Protein AF-A0A537TFC8-F1 (afdb_monomer)

Foldseek 3Di:
DDDDDDPVRVLVVVCVDPVVVVLFVVLCVVCVQAFPVPRPDGFDDKDAQADPQVVNDDSVRIGGHDPVVRVVVCVVPVPPRHHNPPPPPDPPDDPDDDDDDDDDDD

Secondary structure (DSSP, 8-state):
------HHHHHHHHHTSHHHHHHHHHHHHHTTTB-TTTSSSB--EEEES--TTTTS--GGGEEEE-HHHHHHHHHHSTT-TT------------------------

Mean predicted aligned error: 12.24 Å

pLDDT: mean 74.99, std 22.23, range [34.28, 97.56]

Radius of gyration: 20.03 Å; Cα contacts (8 Å, |Δi|>4): 101; chains: 1; bounding box: 69×48×41 Å

Sequence (106 aa):
MSKVYTRVAAYHWYLGSAFWRERREFILERANHTCEKCRKRRATEVHHLTYIRVFQELPSDLVALCKPCHAEIHWRQPANDNQLQLSFDFPQAARAEARQTDDAKR

Structure (mmCIF, N/CA/C/O backbone):
data_AF-A0A537TFC8-F1
#
_entry.id   AF-A0A537TFC8-F1
#
loop_
_atom_site.group_PDB
_atom_site.id
_atom_site.type_symbol
_atom_site.label_atom_id
_atom_site.label_alt_id
_atom_site.label_comp_id
_atom_site.label_asym_id
_atom_site.label_entity_id
_atom_site.label_seq_id
_atom_site.pdbx_PDB_ins_code
_atom_site.Cartn_x
_atom_site.Cartn_y
_atom_site.Cartn_z
_atom_site.occupancy
_atom_site.B_iso_or_equiv
_atom_site.auth_seq_id
_atom_site.auth_comp_id
_atom_site.auth_asym_id
_atom_site.auth_atom_id
_atom_site.pdbx_PDB_model_num
ATOM 1 N N . MET A 1 1 ? 23.064 7.978 -27.307 1.00 44.66 1 MET A N 1
ATOM 2 C CA . MET A 1 1 ? 23.437 6.931 -26.329 1.00 44.66 1 MET A CA 1
ATOM 3 C C . MET A 1 1 ? 22.236 6.676 -25.431 1.00 44.66 1 MET A C 1
ATOM 5 O O . MET A 1 1 ? 21.963 7.468 -24.539 1.00 44.66 1 MET A O 1
ATOM 9 N N . SER A 1 2 ? 21.454 5.642 -25.726 1.00 52.66 2 SER A N 1
ATOM 10 C CA . SER A 1 2 ? 20.291 5.234 -24.932 1.00 52.66 2 SER A CA 1
ATOM 11 C C . SER A 1 2 ? 20.789 4.648 -23.608 1.00 52.66 2 SER A C 1
ATOM 13 O O . SER A 1 2 ? 21.479 3.632 -23.611 1.00 52.66 2 SER A O 1
ATOM 15 N N . LYS A 1 3 ? 20.499 5.298 -22.473 1.00 56.97 3 LYS A N 1
ATOM 16 C CA . LYS A 1 3 ? 20.789 4.720 -21.152 1.00 56.97 3 LYS A CA 1
ATOM 17 C C . LYS A 1 3 ? 20.002 3.415 -21.011 1.00 56.97 3 LYS A C 1
ATOM 19 O O . LYS A 1 3 ? 18.775 3.435 -21.015 1.00 56.97 3 LYS A O 1
ATOM 24 N N . VAL A 1 4 ? 20.708 2.294 -20.891 1.00 57.34 4 VAL A N 1
ATOM 25 C CA . VAL A 1 4 ? 20.106 0.993 -20.587 1.00 57.34 4 VAL A CA 1
ATOM 26 C C . VAL A 1 4 ? 19.978 0.898 -19.073 1.00 57.34 4 VAL A C 1
ATOM 28 O O . VAL A 1 4 ? 20.971 0.754 -18.364 1.00 57.34 4 VAL A O 1
ATOM 31 N N . TYR A 1 5 ? 18.760 1.040 -18.565 1.00 63.66 5 TYR A N 1
ATOM 32 C CA . TYR A 1 5 ? 18.475 0.858 -17.146 1.00 63.66 5 TYR A CA 1
ATOM 33 C C . TYR A 1 5 ? 18.211 -0.621 -16.862 1.00 63.66 5 TYR A C 1
ATOM 35 O O . TYR A 1 5 ? 17.489 -1.288 -17.602 1.00 63.66 5 TYR A O 1
ATOM 43 N N . THR A 1 6 ? 18.785 -1.145 -15.779 1.00 75.88 6 THR A N 1
ATOM 44 C CA . THR A 1 6 ? 18.466 -2.495 -15.301 1.00 75.88 6 THR A CA 1
ATOM 45 C C . THR A 1 6 ? 17.052 -2.518 -14.713 1.00 75.88 6 THR A C 1
ATOM 47 O O . THR A 1 6 ? 16.564 -1.505 -14.206 1.00 75.88 6 THR A O 1
ATOM 50 N N . ARG A 1 7 ? 16.383 -3.681 -14.731 1.00 72.50 7 ARG A N 1
ATOM 51 C CA . ARG A 1 7 ? 15.039 -3.840 -14.135 1.00 72.50 7 ARG A CA 1
ATOM 52 C C . ARG A 1 7 ? 14.999 -3.416 -12.662 1.00 72.50 7 ARG A C 1
ATOM 54 O O . ARG A 1 7 ? 14.012 -2.838 -12.227 1.00 72.50 7 ARG A O 1
ATOM 61 N N . VAL A 1 8 ? 16.092 -3.636 -11.930 1.00 73.12 8 VAL A N 1
ATOM 62 C CA . VAL A 1 8 ? 16.257 -3.211 -10.532 1.00 73.12 8 VAL A CA 1
ATOM 63 C C . VAL A 1 8 ? 16.257 -1.684 -10.420 1.00 73.12 8 VAL A C 1
ATOM 65 O O . VAL A 1 8 ? 15.490 -1.127 -9.639 1.00 73.12 8 VAL A O 1
ATOM 68 N N . ALA A 1 9 ? 17.044 -0.986 -11.244 1.00 76.88 9 ALA A N 1
ATOM 69 C CA . ALA A 1 9 ? 17.079 0.477 -11.241 1.00 76.88 9 ALA A CA 1
ATOM 70 C C . ALA A 1 9 ? 15.722 1.091 -11.629 1.00 76.88 9 ALA A C 1
ATOM 72 O O . ALA A 1 9 ? 15.281 2.054 -11.004 1.00 76.88 9 ALA A O 1
ATOM 73 N N . ALA A 1 10 ? 15.037 0.504 -12.616 1.00 78.69 10 ALA A N 1
ATOM 74 C CA . ALA A 1 10 ? 13.695 0.924 -13.015 1.00 78.69 10 ALA A CA 1
ATOM 75 C C . ALA A 1 10 ? 12.666 0.722 -11.889 1.00 78.69 10 ALA A C 1
ATOM 77 O O . ALA A 1 10 ? 11.833 1.594 -11.659 1.00 78.69 10 ALA A O 1
ATOM 78 N N . TYR A 1 11 ? 12.755 -0.387 -11.150 1.00 80.62 11 TYR A N 1
ATOM 79 C CA . TYR A 1 11 ? 11.880 -0.668 -10.013 1.00 80.62 11 TYR A CA 1
ATOM 80 C C . TYR A 1 11 ? 12.091 0.309 -8.851 1.00 80.62 11 TYR A C 1
ATOM 82 O O . TYR A 1 11 ? 11.128 0.881 -8.346 1.00 80.62 11 TYR A O 1
ATOM 90 N N . HIS A 1 12 ? 13.340 0.583 -8.468 1.00 80.75 12 HIS A N 1
ATOM 91 C CA . HIS A 1 12 ? 13.622 1.582 -7.433 1.00 80.75 12 HIS A CA 1
ATOM 92 C C . HIS A 1 12 ? 13.151 2.982 -7.834 1.00 80.75 12 HIS A C 1
ATOM 94 O O . HIS A 1 12 ? 12.578 3.696 -7.012 1.00 80.75 12 HIS A O 1
ATOM 100 N N . TRP A 1 13 ? 13.351 3.366 -9.099 1.00 84.38 13 TRP A N 1
ATOM 101 C CA . TRP A 1 13 ? 12.830 4.629 -9.617 1.00 84.38 13 TRP A CA 1
ATOM 102 C C . TRP A 1 13 ? 11.299 4.670 -9.563 1.00 84.38 13 TRP A C 1
ATOM 104 O O . TRP A 1 13 ? 10.723 5.656 -9.108 1.00 84.38 13 TRP A O 1
ATOM 114 N N . TYR A 1 14 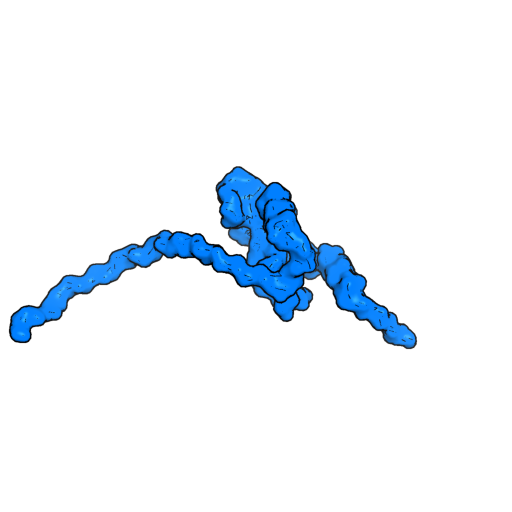? 10.641 3.580 -9.960 1.00 85.75 14 TYR A N 1
ATOM 115 C CA . TYR A 1 14 ? 9.191 3.445 -9.906 1.00 85.75 14 TYR A CA 1
ATOM 116 C C . TYR A 1 14 ? 8.640 3.607 -8.490 1.00 85.75 14 TYR A C 1
ATOM 118 O O . TYR A 1 14 ? 7.722 4.400 -8.292 1.00 85.75 14 TYR A O 1
ATOM 126 N N . LEU A 1 15 ? 9.233 2.939 -7.496 1.00 86.12 15 LEU A N 1
ATOM 127 C CA . LEU A 1 15 ? 8.829 3.079 -6.095 1.00 86.12 15 LEU A CA 1
ATOM 128 C C . LEU A 1 15 ? 9.023 4.508 -5.552 1.00 86.12 15 LEU A C 1
ATOM 130 O O . LEU A 1 15 ? 8.360 4.895 -4.593 1.00 86.12 15 LEU A O 1
ATOM 134 N N . GLY A 1 16 ? 9.909 5.303 -6.158 1.00 87.69 16 GLY A N 1
ATOM 135 C CA . GLY A 1 16 ? 10.081 6.728 -5.856 1.00 87.69 16 GLY A CA 1
ATOM 136 C C . GLY A 1 16 ? 9.193 7.669 -6.680 1.00 87.69 16 GLY A C 1
ATOM 137 O O . GLY A 1 16 ? 9.205 8.878 -6.449 1.00 87.69 16 GLY A O 1
ATOM 138 N N . SER A 1 17 ? 8.442 7.151 -7.652 1.00 90.69 17 SER A N 1
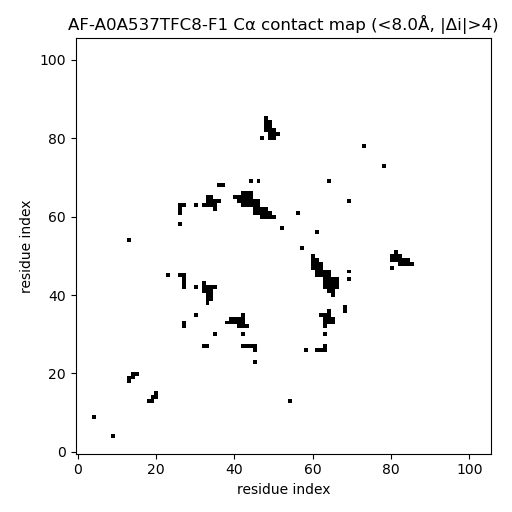ATOM 139 C CA . SER A 1 17 ? 7.666 7.962 -8.591 1.00 90.69 17 SER A CA 1
ATOM 140 C C . SER A 1 17 ? 6.364 8.497 -7.981 1.00 90.69 17 SER A C 1
ATOM 142 O O . SER A 1 17 ? 5.780 7.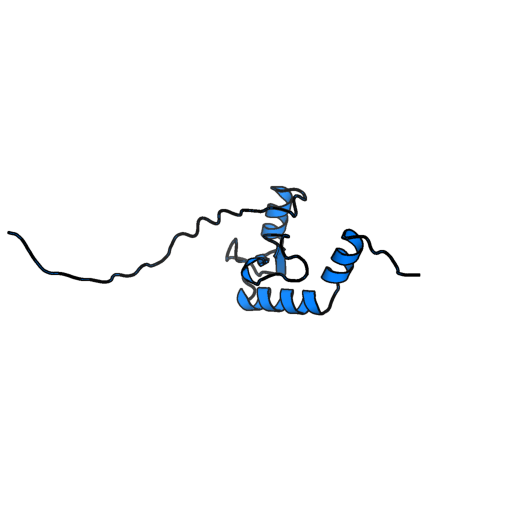907 -7.068 1.00 90.69 17 SER A O 1
ATOM 144 N N . ALA A 1 18 ? 5.861 9.605 -8.537 1.00 94.12 18 ALA A N 1
ATOM 145 C CA . ALA A 1 18 ? 4.550 10.145 -8.171 1.00 94.12 18 ALA A CA 1
ATOM 146 C C . ALA A 1 18 ? 3.418 9.135 -8.428 1.00 94.12 18 ALA A C 1
ATOM 148 O O . ALA A 1 18 ? 2.516 9.011 -7.606 1.00 94.12 18 ALA A O 1
ATOM 149 N N . PHE A 1 19 ? 3.528 8.352 -9.504 1.00 91.19 19 PHE A N 1
ATOM 150 C CA . PHE A 1 19 ? 2.552 7.328 -9.864 1.00 91.19 19 PHE A CA 1
ATOM 151 C C . PHE A 1 19 ? 2.424 6.242 -8.790 1.00 91.19 19 PHE A C 1
ATOM 153 O O . PHE A 1 19 ? 1.316 5.899 -8.377 1.00 91.19 19 PHE A O 1
ATOM 160 N N . TRP A 1 20 ? 3.551 5.716 -8.293 1.00 93.94 20 TRP A N 1
ATOM 161 C CA . TRP A 1 20 ? 3.504 4.743 -7.200 1.00 93.94 20 TRP A CA 1
ATOM 162 C C . TRP A 1 20 ? 2.959 5.369 -5.918 1.00 93.94 20 TRP A C 1
ATOM 164 O O . TRP A 1 20 ? 2.177 4.737 -5.214 1.00 93.94 20 TRP A O 1
ATOM 174 N N . ARG A 1 21 ? 3.324 6.621 -5.620 1.00 94.75 21 ARG A N 1
ATOM 175 C CA . ARG A 1 21 ? 2.812 7.334 -4.443 1.00 94.75 21 ARG A CA 1
ATOM 176 C C . ARG A 1 21 ? 1.288 7.473 -4.471 1.00 94.75 21 ARG A C 1
ATOM 178 O O . ARG A 1 21 ? 0.658 7.188 -3.459 1.00 94.75 21 ARG A O 1
ATOM 185 N N . GLU A 1 22 ? 0.712 7.855 -5.607 1.00 95.31 22 GLU A N 1
ATOM 186 C CA . GLU A 1 22 ? -0.744 7.940 -5.797 1.00 95.31 22 GLU A CA 1
ATOM 187 C C . GLU A 1 22 ? -1.410 6.575 -5.623 1.00 95.31 22 GLU A C 1
ATOM 189 O O . GLU A 1 22 ? -2.375 6.435 -4.874 1.00 95.31 22 GLU A O 1
ATOM 194 N N . ARG A 1 23 ? -0.846 5.537 -6.249 1.00 94.81 23 ARG A N 1
ATOM 195 C CA . ARG A 1 23 ? -1.363 4.169 -6.136 1.00 94.81 23 ARG A CA 1
ATOM 196 C C . ARG A 1 23 ? -1.297 3.659 -4.697 1.00 94.81 23 ARG A C 1
ATOM 198 O O . ARG A 1 23 ? -2.252 3.066 -4.207 1.00 94.81 23 ARG A O 1
ATOM 205 N N . ARG A 1 24 ? -0.191 3.923 -4.002 1.00 95.75 24 ARG A N 1
ATOM 206 C CA . ARG A 1 24 ? -0.002 3.579 -2.591 1.00 95.75 24 ARG A CA 1
ATOM 207 C C . ARG A 1 24 ? -1.043 4.267 -1.714 1.00 95.75 24 ARG A C 1
ATOM 209 O O . ARG A 1 24 ? -1.609 3.606 -0.847 1.00 95.75 24 ARG A O 1
ATOM 216 N N . GLU A 1 25 ? -1.279 5.559 -1.919 1.00 96.81 25 GLU A N 1
ATOM 217 C CA . GLU A 1 25 ? -2.258 6.306 -1.126 1.00 96.81 25 GLU A CA 1
ATOM 218 C C . GLU A 1 25 ? -3.671 5.773 -1.353 1.00 96.81 25 GLU A C 1
ATOM 220 O O . GLU A 1 25 ? -4.340 5.412 -0.391 1.00 96.81 25 GLU A O 1
ATOM 225 N N . PHE A 1 26 ? -4.059 5.556 -2.612 1.00 96.88 26 PHE A N 1
ATOM 226 C CA . PHE A 1 26 ? -5.352 4.971 -2.964 1.00 96.88 26 PHE A CA 1
ATOM 227 C C . PHE A 1 26 ? -5.621 3.637 -2.246 1.00 96.88 26 PHE A C 1
ATOM 229 O O . PHE A 1 26 ? -6.715 3.403 -1.736 1.00 96.88 26 PHE A O 1
ATOM 236 N N . ILE A 1 27 ? -4.626 2.747 -2.166 1.00 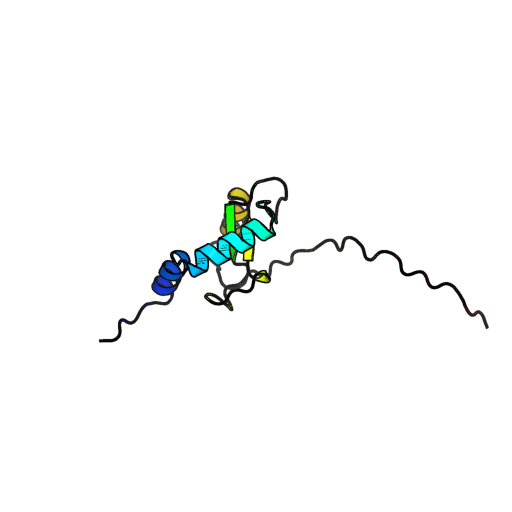97.19 27 ILE A N 1
ATOM 237 C CA . ILE A 1 27 ? -4.779 1.455 -1.475 1.00 97.19 27 ILE A CA 1
ATOM 238 C C . ILE A 1 27 ? -4.911 1.630 0.040 1.00 97.19 27 ILE A C 1
ATOM 240 O O . ILE A 1 27 ? -5.694 0.925 0.682 1.00 97.19 27 ILE A O 1
ATOM 244 N N . LEU A 1 28 ? -4.168 2.572 0.619 1.00 96.88 28 LEU A N 1
ATOM 245 C CA . LEU A 1 28 ? -4.264 2.886 2.040 1.00 96.88 28 LEU A CA 1
ATOM 246 C C . LEU A 1 28 ? -5.617 3.518 2.393 1.00 96.88 28 LEU A C 1
ATOM 248 O O . LEU A 1 28 ? -6.190 3.149 3.419 1.00 96.88 28 LEU A O 1
ATOM 252 N N . GLU A 1 29 ? -6.135 4.410 1.552 1.00 97.25 29 GLU A N 1
ATOM 253 C CA . GLU A 1 29 ? -7.462 5.019 1.684 1.00 97.25 29 GLU A CA 1
ATOM 254 C C . GLU A 1 29 ? -8.578 3.985 1.508 1.00 97.25 29 GLU A C 1
ATOM 256 O O . GLU A 1 29 ? -9.482 3.918 2.339 1.00 97.25 29 GLU A O 1
ATOM 261 N N . ARG A 1 30 ? -8.478 3.098 0.505 1.00 96.25 30 ARG A N 1
ATOM 262 C CA . ARG A 1 30 ? -9.409 1.970 0.300 1.00 96.25 30 ARG A CA 1
ATOM 263 C C . ARG A 1 30 ? -9.554 1.124 1.561 1.00 96.25 30 ARG A C 1
ATOM 265 O O . ARG A 1 30 ? -10.652 0.704 1.912 1.00 96.25 30 ARG A O 1
ATOM 272 N N . ALA A 1 31 ? -8.439 0.858 2.234 1.00 94.94 31 ALA A N 1
ATOM 273 C CA . ALA A 1 31 ? -8.419 0.083 3.468 1.00 94.94 31 ALA A CA 1
ATOM 274 C C . ALA A 1 31 ? -8.804 0.908 4.710 1.00 94.94 31 ALA A C 1
ATOM 276 O O . ALA A 1 31 ? -8.696 0.412 5.832 1.00 94.94 31 ALA A O 1
ATOM 277 N N . ASN A 1 32 ? -9.199 2.173 4.541 1.00 97.19 32 ASN A N 1
ATOM 278 C CA . ASN A 1 32 ? -9.460 3.138 5.606 1.00 97.19 32 ASN A CA 1
ATOM 279 C C . ASN A 1 32 ? -8.304 3.200 6.624 1.00 97.19 32 ASN A C 1
ATOM 281 O O . ASN A 1 32 ? -8.496 3.158 7.842 1.00 97.19 32 ASN A O 1
ATOM 285 N N . HIS A 1 33 ? -7.075 3.156 6.102 1.00 97.31 33 HIS A N 1
ATOM 286 C CA . HIS A 1 33 ? -5.827 3.001 6.846 1.00 97.31 33 HIS A CA 1
ATOM 287 C C . HIS A 1 33 ? -5.832 1.862 7.874 1.00 97.31 33 HIS A C 1
ATOM 289 O O . HIS A 1 33 ? -5.108 1.931 8.864 1.00 97.31 33 HIS A O 1
ATOM 295 N N . THR A 1 34 ? -6.596 0.795 7.670 1.00 97.50 34 THR A N 1
ATOM 296 C CA . THR A 1 34 ? -6.661 -0.361 8.568 1.00 97.50 34 THR A CA 1
ATOM 297 C C . THR A 1 34 ? -5.946 -1.546 7.933 1.00 97.50 34 THR A C 1
ATOM 299 O O . THR A 1 34 ? -6.138 -1.852 6.765 1.00 97.50 34 THR A O 1
ATOM 302 N N . CYS A 1 35 ? -5.082 -2.221 8.694 1.00 97.00 35 CYS A N 1
ATOM 303 C CA . CYS A 1 35 ? -4.340 -3.384 8.205 1.00 97.00 35 CYS A CA 1
ATOM 304 C C . CYS A 1 35 ? -5.298 -4.496 7.764 1.00 97.00 35 CYS A C 1
ATOM 306 O O . CYS A 1 35 ? -6.024 -5.047 8.592 1.00 97.00 35 CYS A O 1
ATOM 308 N N . GLU A 1 36 ? -5.233 -4.894 6.497 1.00 94.38 36 GLU A N 1
ATOM 309 C CA . GLU A 1 36 ? -6.153 -5.881 5.920 1.00 94.38 36 GLU A CA 1
ATOM 310 C C . GLU A 1 36 ? -5.880 -7.309 6.425 1.00 94.38 36 GLU A C 1
ATOM 312 O O . GLU A 1 36 ? -6.793 -8.130 6.468 1.00 94.38 36 GLU A O 1
ATOM 317 N N . LYS A 1 37 ? -4.656 -7.591 6.907 1.00 93.50 37 LYS A N 1
ATOM 318 C CA . LYS A 1 37 ? -4.300 -8.884 7.522 1.00 93.50 37 LYS A CA 1
ATOM 319 C C . LYS A 1 37 ? -4.821 -9.021 8.953 1.00 93.50 37 LYS A C 1
ATOM 321 O O . LYS A 1 37 ? -5.482 -9.997 9.283 1.00 93.50 37 LYS A O 1
ATOM 326 N N . CYS A 1 38 ? -4.467 -8.087 9.840 1.00 95.44 38 CYS A N 1
ATOM 327 C CA . CYS A 1 38 ? -4.757 -8.236 11.272 1.00 95.44 38 CYS A CA 1
ATOM 328 C C . CYS A 1 38 ? -5.989 -7.470 11.750 1.00 95.44 38 CYS A C 1
ATOM 330 O O . CYS A 1 38 ? -6.446 -7.741 12.856 1.00 95.44 38 CYS A O 1
ATOM 332 N N . ARG A 1 39 ? -6.472 -6.487 10.977 1.00 95.50 39 ARG A N 1
ATOM 333 C CA . ARG A 1 39 ? -7.619 -5.608 11.281 1.00 95.50 39 ARG A CA 1
ATOM 334 C C . ARG A 1 39 ? -7.571 -4.882 12.633 1.00 95.50 39 ARG A C 1
ATOM 336 O O . ARG A 1 39 ? -8.574 -4.363 13.094 1.00 95.50 39 ARG A O 1
ATOM 343 N N . LYS A 1 40 ? -6.401 -4.843 13.277 1.00 94.56 40 LYS A N 1
ATOM 344 C CA . LYS A 1 40 ? -6.198 -4.267 14.621 1.00 94.56 40 LYS A CA 1
ATOM 345 C C . LYS A 1 40 ? -5.347 -3.002 14.625 1.00 94.56 40 LYS A C 1
ATOM 347 O O . LYS A 1 40 ? -5.385 -2.239 15.579 1.00 94.56 40 LYS A O 1
ATOM 352 N N . ARG 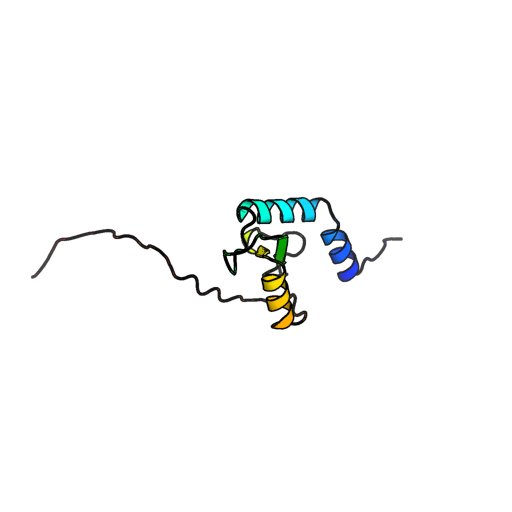A 1 41 ? -4.502 -2.820 13.609 1.00 96.25 41 ARG A N 1
ATOM 353 C CA . ARG A 1 41 ? -3.492 -1.755 13.554 1.00 96.25 41 ARG A CA 1
ATOM 354 C C . ARG A 1 41 ? -3.660 -0.922 12.300 1.00 96.25 41 ARG A C 1
ATOM 356 O O . ARG A 1 41 ? -4.138 -1.428 11.285 1.00 96.25 41 ARG A O 1
ATOM 363 N N . ARG A 1 42 ? -3.168 0.315 12.363 1.00 97.06 42 ARG A N 1
ATOM 364 C CA . ARG A 1 42 ? -3.117 1.203 11.207 1.00 97.06 42 ARG A CA 1
ATOM 365 C C . ARG A 1 42 ? -2.226 0.611 10.109 1.00 97.06 42 ARG A C 1
ATOM 367 O O . ARG A 1 42 ? -1.102 0.186 10.387 1.00 97.06 42 ARG A O 1
ATOM 374 N N . ALA A 1 43 ? -2.721 0.582 8.878 1.00 97.56 43 ALA A N 1
ATOM 375 C CA . ALA A 1 43 ? -1.933 0.292 7.695 1.00 97.56 43 ALA A CA 1
ATOM 376 C C . ALA A 1 43 ? -1.031 1.485 7.363 1.00 97.56 43 ALA A C 1
ATOM 378 O O . ALA A 1 43 ? -1.464 2.638 7.343 1.00 97.56 43 ALA A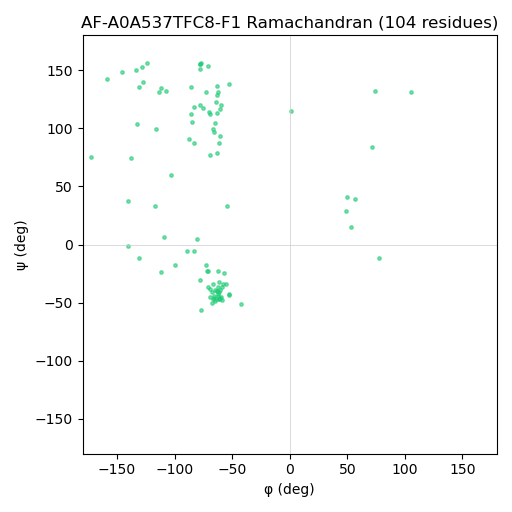 O 1
ATOM 379 N N . THR A 1 44 ? 0.243 1.203 7.128 1.00 96.88 44 THR A N 1
ATOM 380 C CA . THR A 1 44 ? 1.268 2.207 6.800 1.00 96.88 44 THR A CA 1
ATOM 381 C C . THR A 1 44 ? 2.083 1.816 5.580 1.00 96.88 44 THR A C 1
ATOM 383 O O . THR A 1 44 ? 2.856 2.623 5.073 1.00 96.88 44 THR A O 1
ATOM 386 N N . GLU A 1 45 ? 1.958 0.576 5.130 1.00 95.06 45 GLU A N 1
ATOM 387 C CA . GLU A 1 45 ? 2.750 -0.005 4.058 1.00 95.06 45 GLU A CA 1
ATOM 388 C C . GLU A 1 45 ? 1.806 -0.723 3.099 1.00 95.06 45 GLU A C 1
ATOM 390 O O . GLU A 1 45 ? 0.739 -1.189 3.498 1.00 95.06 45 GLU A O 1
ATOM 395 N N . VAL A 1 46 ? 2.191 -0.771 1.829 1.00 94.25 46 VAL A N 1
ATOM 396 C CA . VAL A 1 46 ? 1.478 -1.516 0.796 1.00 94.25 46 VAL A CA 1
ATOM 397 C C . VAL A 1 46 ? 2.396 -2.635 0.350 1.00 94.25 46 VAL A C 1
ATOM 399 O O . VAL A 1 46 ? 3.576 -2.398 0.099 1.00 94.25 46 VAL A O 1
ATOM 402 N N . HIS A 1 47 ? 1.851 -3.841 0.296 1.00 91.44 47 HIS A N 1
ATOM 403 C CA . HIS A 1 47 ? 2.571 -5.038 -0.094 1.00 91.44 47 HIS A CA 1
ATOM 404 C C . HIS A 1 47 ? 2.050 -5.546 -1.435 1.00 91.44 47 HIS A C 1
ATOM 406 O O . HIS A 1 47 ? 0.835 -5.625 -1.636 1.00 91.44 47 HIS A O 1
ATOM 412 N N . HIS A 1 48 ? 2.967 -5.895 -2.333 1.00 89.06 48 HIS A N 1
ATOM 413 C CA . HIS A 1 48 ? 2.657 -6.532 -3.607 1.00 89.06 48 HIS A CA 1
ATOM 414 C C . HIS A 1 48 ? 2.375 -8.019 -3.399 1.00 89.06 48 HIS A C 1
ATOM 416 O O . HIS A 1 48 ? 3.237 -8.765 -2.947 1.00 89.06 48 HIS A O 1
ATOM 422 N N . LEU A 1 49 ? 1.173 -8.461 -3.767 1.00 85.06 49 LEU A N 1
ATOM 423 C CA . LEU A 1 49 ? 0.797 -9.879 -3.771 1.00 85.06 49 LEU A CA 1
ATOM 424 C C . LEU A 1 49 ? 1.359 -10.609 -4.992 1.00 85.06 49 LEU A C 1
ATOM 426 O O . LEU A 1 49 ? 1.652 -11.801 -4.957 1.00 85.06 49 LEU A O 1
ATOM 430 N N . THR A 1 50 ? 1.502 -9.889 -6.100 1.00 80.62 50 THR A N 1
ATOM 431 C CA . THR A 1 50 ? 2.047 -10.414 -7.346 1.00 80.62 50 THR A CA 1
ATOM 432 C C . THR A 1 50 ? 2.845 -9.342 -8.062 1.00 80.62 50 THR A C 1
ATOM 434 O O . THR A 1 50 ? 2.517 -8.159 -8.003 1.00 80.62 50 THR A O 1
ATOM 437 N N . TYR A 1 51 ? 3.875 -9.782 -8.778 1.00 81.81 51 TYR A N 1
ATOM 438 C CA . TYR A 1 51 ? 4.754 -8.913 -9.550 1.00 81.81 51 TYR A CA 1
ATOM 439 C C . TYR A 1 51 ? 4.554 -9.079 -11.068 1.00 81.81 51 TYR A C 1
ATOM 441 O O . TYR A 1 51 ? 5.263 -8.473 -11.871 1.00 81.81 51 TYR A O 1
ATOM 449 N N . ILE A 1 52 ? 3.545 -9.858 -11.486 1.00 79.56 52 ILE A N 1
ATOM 450 C CA . ILE A 1 52 ? 3.223 -10.103 -12.906 1.00 79.56 52 ILE A CA 1
ATOM 451 C C . ILE A 1 52 ? 2.941 -8.789 -13.655 1.00 79.56 52 ILE A C 1
ATOM 453 O O . ILE A 1 52 ? 3.277 -8.663 -14.829 1.00 79.56 52 ILE A O 1
ATOM 457 N N . ARG A 1 53 ? 2.339 -7.808 -12.971 1.00 82.50 53 ARG A N 1
ATOM 458 C CA . ARG A 1 53 ? 1.953 -6.498 -13.515 1.00 82.50 53 ARG A CA 1
ATOM 459 C C . ARG A 1 53 ? 2.685 -5.338 -12.836 1.00 82.50 53 ARG A C 1
ATOM 461 O O . ARG A 1 53 ? 2.107 -4.270 -12.674 1.00 82.50 53 ARG A O 1
ATOM 468 N N . VAL A 1 54 ? 3.935 -5.524 -12.406 1.00 81.88 54 VAL A N 1
ATOM 469 C CA . VAL A 1 54 ? 4.737 -4.398 -11.882 1.00 81.88 54 VAL A CA 1
ATOM 470 C C . VAL A 1 54 ? 4.737 -3.262 -12.904 1.00 81.88 54 VAL A C 1
ATOM 472 O O . VAL A 1 54 ? 4.838 -3.520 -14.105 1.00 81.88 54 VAL A O 1
ATOM 475 N N . PHE A 1 55 ? 4.601 -2.025 -12.418 1.00 83.62 55 PHE A N 1
ATOM 476 C CA . PHE A 1 55 ? 4.377 -0.791 -13.193 1.00 83.62 55 PHE A CA 1
ATOM 477 C C . PHE A 1 55 ? 2.939 -0.575 -13.705 1.00 83.62 55 PHE A C 1
ATOM 479 O O . PHE A 1 55 ? 2.624 0.518 -14.174 1.00 83.62 55 PHE A O 1
ATOM 486 N N . GLN A 1 56 ? 2.065 -1.582 -13.626 1.00 88.19 56 GLN A N 1
ATOM 487 C CA . GLN A 1 56 ? 0.657 -1.535 -14.049 1.00 88.19 56 GLN A CA 1
ATOM 488 C C . GLN A 1 56 ? -0.252 -2.302 -13.071 1.00 88.19 56 GLN A C 1
ATOM 490 O O . GLN A 1 56 ? -1.194 -2.986 -13.475 1.00 88.19 56 GLN A O 1
ATOM 495 N N . GLU A 1 57 ? 0.042 -2.223 -11.774 1.00 87.94 57 GLU A N 1
ATOM 496 C CA . GLU A 1 57 ? -0.603 -3.050 -10.758 1.00 87.94 57 GLU A CA 1
ATOM 497 C C . GLU A 1 57 ? -2.103 -2.763 -10.685 1.00 87.94 57 GLU A C 1
ATOM 499 O O . GLU A 1 57 ? -2.541 -1.607 -10.663 1.00 87.94 57 GLU A O 1
ATOM 504 N N . LEU A 1 58 ? -2.913 -3.809 -10.586 1.00 90.06 58 LEU A N 1
ATOM 505 C CA . LEU A 1 58 ? -4.321 -3.653 -10.246 1.00 90.06 58 LEU A CA 1
ATOM 506 C C . LEU A 1 58 ? -4.458 -3.407 -8.739 1.00 90.06 58 LEU A C 1
ATOM 508 O O . LEU A 1 58 ? -3.622 -3.868 -7.963 1.00 90.06 58 LEU A O 1
ATOM 512 N N . PRO A 1 59 ? -5.540 -2.761 -8.274 1.00 89.50 59 PRO A N 1
ATOM 513 C CA . PRO A 1 59 ? -5.785 -2.634 -6.840 1.00 89.50 59 PRO A CA 1
ATOM 514 C C . PRO A 1 59 ? -5.870 -3.972 -6.092 1.00 89.50 59 PRO A C 1
ATOM 516 O O . PRO A 1 59 ? -5.629 -4.028 -4.891 1.00 89.50 59 PRO A O 1
ATOM 519 N N . SER A 1 60 ? -6.214 -5.053 -6.795 1.00 89.00 60 SER A N 1
ATOM 520 C CA . SER A 1 60 ? -6.217 -6.424 -6.274 1.00 89.00 60 SER A CA 1
ATOM 521 C C . SER A 1 60 ? -4.819 -7.015 -6.085 1.00 89.00 60 SER A C 1
ATOM 523 O O . SER A 1 60 ? -4.673 -8.000 -5.372 1.00 89.00 60 SER A O 1
ATOM 525 N N . ASP A 1 61 ? -3.798 -6.435 -6.716 1.00 88.44 61 ASP A N 1
ATOM 526 C CA . ASP A 1 61 ? -2.410 -6.904 -6.625 1.00 88.44 61 ASP A CA 1
ATOM 527 C C . ASP A 1 61 ? -1.712 -6.367 -5.376 1.00 88.44 61 ASP A C 1
ATOM 529 O O . ASP A 1 61 ? -0.573 -6.734 -5.096 1.00 88.44 61 ASP A O 1
ATOM 533 N N . LEU A 1 62 ? -2.389 -5.485 -4.639 1.00 91.88 62 LEU A N 1
ATOM 534 C CA . LEU A 1 62 ? -1.845 -4.698 -3.550 1.00 91.88 62 LEU A CA 1
ATOM 535 C C . LEU A 1 62 ? -2.698 -4.862 -2.291 1.00 91.88 62 LEU A C 1
ATOM 537 O O . LEU A 1 62 ? -3.933 -4.862 -2.334 1.00 91.88 62 LEU A O 1
ATOM 541 N N . VAL A 1 63 ? -2.026 -4.948 -1.147 1.00 94.44 63 VAL A N 1
ATOM 542 C CA . VAL A 1 63 ? -2.674 -5.046 0.165 1.00 94.44 63 VAL A CA 1
ATOM 543 C C . VAL A 1 63 ? -2.085 -4.035 1.144 1.00 94.44 63 VAL A C 1
ATOM 545 O O . VAL A 1 63 ? -0.867 -3.873 1.239 1.00 94.44 63 VAL A O 1
ATOM 548 N N . ALA A 1 64 ? -2.950 -3.351 1.887 1.00 96.94 64 ALA A N 1
ATOM 549 C CA . ALA A 1 64 ? -2.592 -2.387 2.916 1.0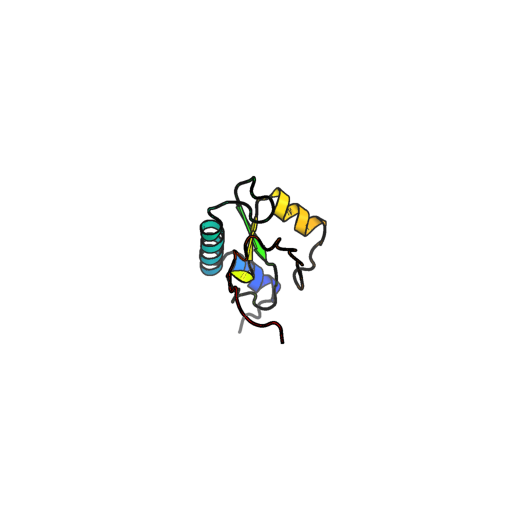0 96.94 64 ALA A CA 1
ATOM 550 C C . ALA A 1 64 ? -2.287 -3.102 4.238 1.00 96.94 64 ALA A C 1
ATOM 552 O O . ALA A 1 64 ? -3.146 -3.749 4.846 1.00 96.94 64 ALA A O 1
ATOM 553 N N . LEU A 1 65 ? -1.059 -2.961 4.731 1.00 95.69 65 LEU A N 1
ATOM 554 C CA . LEU A 1 65 ? -0.575 -3.649 5.923 1.00 95.69 65 LEU A CA 1
ATOM 555 C C . LEU A 1 65 ? 0.047 -2.693 6.936 1.00 95.69 65 LEU A C 1
ATOM 557 O O . LEU A 1 65 ? 0.592 -1.633 6.624 1.00 95.69 65 LEU A O 1
ATOM 561 N N . CYS A 1 66 ? -0.018 -3.099 8.200 1.00 96.81 66 CYS A N 1
ATOM 562 C CA . CYS A 1 66 ? 0.823 -2.523 9.241 1.00 96.81 66 CYS A CA 1
ATOM 563 C C . CYS A 1 66 ? 2.241 -3.108 9.165 1.00 96.81 66 CYS A C 1
ATOM 565 O O . CYS A 1 66 ? 2.403 -4.282 8.819 1.00 96.81 66 CYS A O 1
ATOM 567 N N . LYS A 1 67 ? 3.239 -2.327 9.596 1.00 94.56 67 LYS A N 1
ATOM 568 C CA . LYS A 1 67 ? 4.658 -2.727 9.630 1.00 94.56 67 LYS A CA 1
ATOM 569 C C . LYS A 1 67 ? 4.924 -4.152 10.136 1.00 94.56 67 LYS A C 1
ATOM 571 O O . LYS A 1 67 ? 5.578 -4.908 9.427 1.00 94.56 67 LYS A O 1
ATOM 576 N N . PRO A 1 68 ? 4.408 -4.588 11.306 1.00 94.19 68 PRO A N 1
ATOM 577 C CA . PRO A 1 68 ? 4.710 -5.933 11.796 1.00 94.19 68 PRO A CA 1
ATOM 578 C C . PRO A 1 68 ? 4.112 -7.034 10.915 1.00 94.19 68 PRO A C 1
ATOM 580 O O . PRO A 1 68 ? 4.731 -8.074 10.744 1.00 94.19 68 PRO A O 1
ATOM 583 N N . CYS A 1 69 ? 2.933 -6.815 10.321 1.00 93.56 69 CYS A N 1
ATOM 584 C CA . CYS A 1 69 ? 2.350 -7.792 9.401 1.00 93.56 69 CYS A CA 1
ATOM 585 C C . CYS A 1 69 ? 3.113 -7.856 8.080 1.00 93.56 69 CYS A C 1
ATOM 587 O O . CYS A 1 69 ? 3.250 -8.941 7.526 1.00 93.56 69 CYS A O 1
ATOM 589 N N . HIS A 1 70 ? 3.592 -6.714 7.594 1.00 92.62 70 HIS A N 1
ATOM 590 C CA . HIS A 1 70 ? 4.405 -6.645 6.390 1.00 92.62 70 HIS A CA 1
ATOM 591 C C . HIS A 1 70 ? 5.765 -7.332 6.593 1.00 92.62 70 HIS A C 1
ATOM 593 O O . HIS A 1 70 ? 6.138 -8.197 5.807 1.00 92.62 70 HIS A O 1
ATOM 599 N N . ALA A 1 71 ? 6.449 -7.041 7.704 1.00 89.12 71 ALA A N 1
ATOM 600 C CA . ALA A 1 71 ? 7.704 -7.693 8.073 1.00 89.12 71 ALA A CA 1
ATOM 601 C C . ALA A 1 71 ? 7.548 -9.211 8.258 1.00 89.12 71 ALA A C 1
ATOM 603 O O . ALA A 1 71 ? 8.410 -9.972 7.834 1.00 89.12 71 ALA A O 1
ATOM 604 N N . GLU A 1 72 ? 6.438 -9.670 8.845 1.00 87.88 72 GLU A N 1
ATOM 605 C CA . GLU A 1 72 ? 6.165 -11.102 9.007 1.00 87.88 72 GLU A CA 1
ATOM 606 C C . GLU A 1 72 ? 6.052 -11.833 7.660 1.00 87.88 72 GLU A C 1
ATOM 608 O O . GLU A 1 72 ? 6.478 -12.982 7.553 1.00 87.88 72 GLU A O 1
ATOM 613 N N . ILE A 1 73 ? 5.485 -11.185 6.636 1.00 84.75 73 ILE A N 1
ATOM 614 C CA . ILE A 1 73 ? 5.385 -11.775 5.294 1.00 84.75 73 ILE A CA 1
ATOM 615 C C . ILE A 1 73 ? 6.782 -11.920 4.687 1.00 84.75 73 ILE A C 1
ATOM 617 O O . ILE A 1 73 ? 7.149 -13.028 4.311 1.00 84.75 73 ILE A O 1
ATOM 621 N N . HIS A 1 74 ? 7.584 -10.851 4.697 1.00 79.12 74 HIS A N 1
ATOM 622 C CA . HIS A 1 74 ? 8.973 -10.889 4.212 1.00 79.12 74 HIS A CA 1
ATOM 623 C C . HIS A 1 74 ? 9.857 -11.861 4.994 1.00 79.12 74 HIS A C 1
ATOM 625 O O . HIS A 1 74 ? 10.761 -12.464 4.433 1.00 79.12 74 HIS A O 1
ATOM 631 N N . TRP A 1 75 ? 9.598 -12.054 6.288 1.00 74.31 75 TRP A N 1
ATOM 632 C CA . TRP A 1 75 ? 10.332 -13.027 7.096 1.00 74.31 75 TRP A CA 1
ATOM 633 C C . TRP A 1 75 ? 10.006 -14.471 6.709 1.00 74.31 75 TRP A C 1
ATOM 635 O O . TRP A 1 75 ? 10.897 -15.307 6.594 1.00 74.31 75 TRP A O 1
ATOM 645 N N . ARG A 1 76 ? 8.718 -14.785 6.525 1.00 60.34 76 ARG A N 1
ATOM 646 C CA . ARG A 1 76 ? 8.281 -16.132 6.119 1.00 60.34 76 ARG A CA 1
ATOM 647 C C . ARG A 1 76 ? 8.640 -16.442 4.668 1.00 60.34 76 ARG A C 1
ATOM 649 O O . ARG A 1 76 ? 8.707 -17.612 4.303 1.00 60.34 76 ARG A O 1
ATOM 656 N N . GLN A 1 77 ? 8.831 -15.406 3.861 1.00 61.72 77 GLN A N 1
ATOM 657 C CA . GLN A 1 77 ? 9.110 -15.479 2.437 1.00 61.72 77 GLN A CA 1
ATOM 658 C C . GLN A 1 77 ? 10.208 -14.469 2.078 1.00 61.72 77 GLN A C 1
ATOM 660 O O . GLN A 1 77 ? 9.916 -13.400 1.539 1.00 61.72 77 GLN A O 1
ATOM 665 N N . PRO A 1 78 ? 11.473 -14.766 2.438 1.00 50.50 78 PRO A N 1
ATOM 666 C CA . PRO A 1 78 ? 12.580 -13.861 2.180 1.00 50.50 78 PRO A CA 1
ATOM 667 C C . PRO A 1 78 ? 12.785 -13.719 0.668 1.00 50.50 78 PRO A C 1
ATOM 669 O O . PRO A 1 78 ? 13.309 -14.614 0.010 1.00 50.50 78 PRO A O 1
ATOM 672 N N . ALA A 1 79 ? 12.360 -12.573 0.137 1.00 50.12 79 ALA A N 1
ATOM 673 C CA . ALA A 1 79 ? 12.678 -12.059 -1.195 1.00 50.12 79 ALA A CA 1
ATOM 674 C C . ALA A 1 79 ? 12.331 -12.972 -2.393 1.00 50.12 79 ALA A C 1
ATOM 676 O O . ALA A 1 79 ? 13.071 -13.029 -3.377 1.00 50.12 79 ALA A O 1
ATOM 677 N N . ASN A 1 80 ? 11.193 -13.667 -2.354 1.00 45.31 80 ASN A N 1
ATOM 678 C CA . ASN A 1 80 ? 10.555 -14.246 -3.543 1.00 45.31 80 ASN A CA 1
ATOM 679 C C . ASN A 1 80 ? 9.352 -13.387 -3.972 1.00 45.31 80 ASN A C 1
ATOM 681 O O . ASN A 1 80 ? 8.218 -13.850 -4.093 1.00 45.31 80 ASN A O 1
ATOM 685 N N . ASP A 1 81 ? 9.656 -12.130 -4.276 1.00 54.84 81 ASP A N 1
ATOM 686 C CA . ASP A 1 81 ? 8.874 -11.100 -4.962 1.00 54.84 81 ASP A CA 1
ATOM 687 C C . ASP A 1 81 ? 8.336 -11.534 -6.345 1.00 54.84 81 ASP A C 1
ATOM 689 O O . ASP A 1 81 ? 8.293 -10.735 -7.266 1.00 54.84 81 ASP A O 1
ATOM 693 N N . ASN A 1 82 ? 7.980 -12.797 -6.586 1.00 48.91 82 ASN A N 1
ATOM 694 C CA . ASN A 1 82 ? 7.516 -13.233 -7.904 1.00 48.91 82 ASN A CA 1
ATOM 695 C C . ASN A 1 82 ? 6.364 -14.237 -7.913 1.00 48.91 82 ASN A C 1
ATOM 697 O O . ASN A 1 82 ? 5.906 -14.535 -9.011 1.00 48.91 82 ASN A O 1
ATOM 701 N N . GLN A 1 83 ? 5.836 -14.713 -6.777 1.00 52.44 83 GLN A N 1
ATOM 702 C CA . GLN A 1 83 ? 4.594 -15.511 -6.764 1.00 52.44 83 GLN A CA 1
ATOM 703 C C . GLN A 1 83 ? 4.088 -15.783 -5.333 1.00 52.44 83 GLN A C 1
ATOM 705 O O . GLN A 1 83 ? 4.177 -16.897 -4.824 1.00 52.44 83 GLN A O 1
ATOM 710 N N . LEU A 1 84 ? 3.497 -14.784 -4.674 1.00 48.59 84 LEU A N 1
ATOM 711 C CA . LEU A 1 84 ? 2.650 -15.044 -3.508 1.00 48.59 84 LEU A CA 1
ATOM 712 C C . LEU A 1 84 ? 1.242 -15.406 -4.009 1.00 48.59 84 LEU A C 1
ATOM 714 O O . LEU A 1 84 ? 0.359 -14.558 -4.116 1.00 48.59 84 LEU A O 1
ATOM 718 N N . GLN A 1 85 ? 1.000 -16.691 -4.301 1.00 44.47 85 GLN A N 1
ATOM 719 C CA . GLN A 1 85 ? -0.365 -17.225 -4.215 1.00 44.47 85 GLN A CA 1
ATOM 720 C C . GLN A 1 85 ? -0.742 -17.256 -2.730 1.00 44.47 85 GLN A C 1
ATOM 722 O O . GLN A 1 85 ? -0.667 -18.293 -2.076 1.00 44.47 85 GLN A O 1
ATOM 727 N N . LEU A 1 86 ? -1.083 -16.100 -2.156 1.00 44.12 86 LEU A N 1
ATOM 728 C CA . LEU A 1 86 ? -1.735 -16.079 -0.855 1.00 44.12 86 LEU A CA 1
ATOM 729 C C . LEU A 1 86 ? -3.110 -16.704 -1.059 1.00 44.12 86 LEU A C 1
ATOM 731 O O . LEU A 1 86 ? -4.038 -16.043 -1.524 1.00 44.12 86 LEU A O 1
ATOM 735 N N . SER A 1 87 ? -3.237 -17.982 -0.711 1.00 37.44 87 SER A N 1
ATOM 736 C CA . SER A 1 87 ? -4.518 -18.583 -0.371 1.00 37.44 87 SER A CA 1
ATOM 737 C C . SER A 1 87 ? -5.032 -17.864 0.877 1.00 37.44 87 SER A C 1
ATOM 739 O O . SER A 1 87 ? -4.866 -18.313 2.010 1.00 37.44 87 SER A O 1
ATOM 741 N N . PHE A 1 88 ? -5.582 -16.666 0.681 1.00 36.00 88 PHE A N 1
ATOM 742 C CA . PHE A 1 88 ? -6.473 -16.068 1.651 1.00 36.00 88 PHE A CA 1
ATOM 743 C C . PHE A 1 88 ? -7.706 -16.965 1.666 1.00 36.00 88 PHE A C 1
ATOM 745 O O . PHE A 1 88 ? -8.582 -16.820 0.815 1.00 36.00 88 PHE A O 1
ATOM 752 N N . ASP A 1 89 ? -7.768 -17.899 2.614 1.00 40.66 89 ASP A N 1
ATOM 753 C CA . ASP A 1 89 ? -9.034 -18.499 3.020 1.00 40.66 89 ASP A CA 1
ATOM 754 C C . ASP A 1 89 ? -9.893 -17.366 3.577 1.00 40.66 89 ASP A C 1
ATOM 756 O O . ASP A 1 89 ? -9.841 -17.008 4.753 1.00 40.66 89 ASP A O 1
ATOM 760 N N . PHE A 1 90 ? -10.616 -16.714 2.674 1.00 34.28 90 PHE A N 1
ATOM 761 C CA . PHE A 1 90 ? -11.654 -15.761 2.993 1.00 34.28 90 PHE A CA 1
ATOM 762 C C . PHE A 1 90 ? -12.789 -16.595 3.594 1.00 34.28 90 PHE A C 1
ATOM 764 O O . PHE A 1 90 ? -13.392 -17.385 2.862 1.00 34.28 90 PHE A O 1
ATOM 771 N N . PRO A 1 91 ? -13.124 -16.476 4.893 1.00 35.34 91 PRO A N 1
ATOM 772 C CA . PRO A 1 91 ? -14.374 -17.040 5.363 1.00 35.34 91 PRO A CA 1
ATOM 773 C C . PRO A 1 91 ? -15.459 -16.273 4.608 1.00 35.34 91 PRO A C 1
ATOM 775 O O . PRO A 1 91 ? -15.569 -15.055 4.775 1.00 35.34 91 PRO A O 1
ATOM 778 N N . GLN A 1 92 ? -16.195 -16.943 3.716 1.00 37.28 92 GLN A N 1
ATOM 779 C CA . GLN A 1 92 ? -17.353 -16.351 3.051 1.00 37.28 92 GLN A CA 1
ATOM 780 C C . GLN A 1 92 ? -18.366 -15.966 4.129 1.00 37.28 92 GLN A C 1
ATOM 782 O O . GLN A 1 92 ? -19.180 -16.776 4.563 1.00 37.28 92 GLN A O 1
ATOM 787 N N . ALA A 1 93 ? -18.307 -14.721 4.586 1.00 36.62 93 ALA A N 1
ATOM 788 C CA . ALA A 1 93 ? -19.391 -14.146 5.345 1.00 36.62 93 ALA A CA 1
ATOM 789 C C . ALA A 1 93 ? -20.517 -13.814 4.359 1.00 36.62 93 ALA A C 1
ATOM 791 O O . ALA A 1 93 ? -20.351 -12.982 3.471 1.00 36.62 93 ALA A O 1
ATOM 792 N N . ALA A 1 94 ? -21.649 -14.483 4.574 1.00 39.16 94 ALA A N 1
ATOM 793 C CA . ALA A 1 94 ? -22.977 -14.166 4.062 1.00 39.16 94 ALA A CA 1
ATOM 794 C C . ALA A 1 94 ? -23.230 -14.393 2.558 1.00 39.16 94 ALA A C 1
ATOM 796 O O . ALA A 1 94 ? -23.313 -13.462 1.762 1.00 39.16 94 ALA A O 1
ATOM 797 N N . ARG A 1 95 ? -23.568 -15.639 2.201 1.00 38.00 95 ARG A N 1
ATOM 798 C CA . ARG A 1 95 ? -24.731 -15.846 1.325 1.00 38.00 95 ARG A CA 1
ATOM 799 C C . ARG A 1 95 ? -25.962 -15.954 2.218 1.00 38.00 95 ARG A C 1
ATOM 801 O O . ARG A 1 95 ? -26.278 -17.025 2.724 1.00 38.00 95 ARG A O 1
ATOM 808 N N . ALA A 1 96 ? -26.581 -14.805 2.467 1.00 35.41 96 ALA A N 1
ATOM 809 C CA . ALA A 1 96 ? -27.910 -14.732 3.041 1.00 35.41 96 ALA A CA 1
ATOM 810 C C . ALA A 1 96 ? -28.919 -15.375 2.073 1.00 35.41 96 ALA A C 1
ATOM 812 O O . ALA A 1 96 ? -28.926 -15.093 0.877 1.00 35.41 96 ALA A O 1
ATOM 813 N N . GLU A 1 97 ? -29.692 -16.289 2.644 1.00 42.31 97 GLU A N 1
ATOM 814 C CA . GLU A 1 97 ? -31.016 -16.795 2.286 1.00 42.31 97 GLU A CA 1
ATOM 815 C C . GLU A 1 97 ? -31.685 -16.217 1.023 1.00 42.31 97 GLU A C 1
ATOM 817 O O . GLU A 1 97 ? -32.150 -15.080 0.999 1.00 42.31 97 GLU A O 1
ATOM 822 N N . ALA A 1 98 ? -31.872 -17.075 0.015 1.00 36.78 98 ALA A N 1
ATOM 823 C CA . ALA A 1 98 ? -32.989 -16.974 -0.920 1.00 36.78 98 ALA A CA 1
ATOM 824 C C . ALA A 1 98 ? -33.857 -18.227 -0.748 1.00 36.78 98 ALA A C 1
ATOM 826 O O . ALA A 1 98 ? -33.541 -19.321 -1.208 1.00 36.78 98 ALA A O 1
ATOM 827 N N . ARG A 1 99 ? -34.933 -18.032 0.006 1.00 41.62 99 ARG A N 1
ATOM 828 C CA . ARG A 1 99 ? -36.050 -18.942 0.234 1.00 41.62 99 ARG A CA 1
ATOM 829 C C . ARG A 1 99 ? -36.788 -19.183 -1.089 1.00 41.62 99 ARG A C 1
ATOM 831 O O . ARG A 1 99 ? -37.290 -18.228 -1.670 1.00 41.62 99 ARG A O 1
ATOM 838 N N . GLN A 1 100 ? -36.902 -20.435 -1.523 1.00 47.19 100 GLN A N 1
ATOM 839 C CA . GLN A 1 100 ? -37.988 -20.898 -2.392 1.00 47.19 100 GLN A 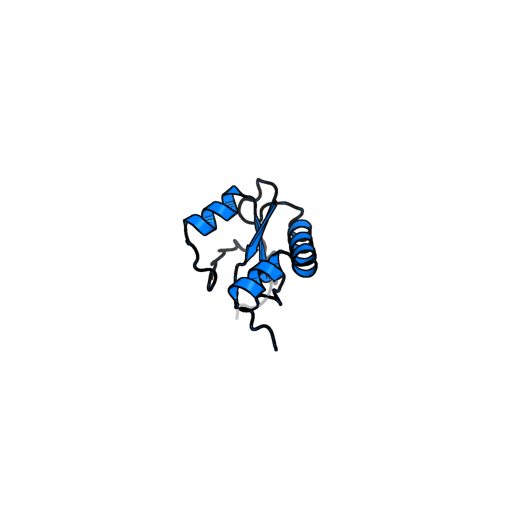CA 1
ATOM 840 C C . GLN A 1 100 ? -38.521 -22.200 -1.802 1.00 47.19 100 GLN A C 1
ATOM 842 O O . GLN A 1 100 ? -37.868 -23.240 -1.829 1.00 47.19 100 GLN A O 1
ATOM 847 N N . THR A 1 101 ? -39.672 -22.076 -1.153 1.00 46.12 101 THR A N 1
ATOM 848 C CA . THR A 1 101 ? -40.561 -23.188 -0.856 1.00 46.12 101 THR A CA 1
ATOM 849 C C . THR A 1 101 ? -41.328 -23.565 -2.122 1.00 46.12 101 THR A C 1
ATOM 851 O O . THR A 1 101 ? -41.544 -22.721 -2.989 1.00 46.12 101 THR A O 1
ATOM 854 N N . ASP A 1 102 ? -41.766 -24.822 -2.118 1.00 42.38 102 ASP A N 1
ATOM 855 C CA . ASP A 1 102 ? -42.923 -25.392 -2.817 1.00 42.38 102 ASP A CA 1
ATOM 856 C C . ASP A 1 102 ? -42.683 -26.272 -4.061 1.00 42.38 102 ASP A C 1
ATOM 858 O O . ASP A 1 102 ? -41.979 -25.920 -5.002 1.00 42.38 102 ASP A O 1
ATOM 862 N N . ASP A 1 103 ? -43.369 -27.425 -3.990 1.00 43.59 103 ASP A N 1
ATOM 863 C CA . ASP A 1 103 ? -43.693 -28.435 -5.009 1.00 43.59 103 ASP A CA 1
ATOM 864 C C . ASP A 1 103 ? -42.578 -29.387 -5.507 1.00 43.59 103 ASP A C 1
ATOM 866 O O . ASP A 1 103 ? -41.484 -28.982 -5.863 1.00 43.59 103 ASP A O 1
ATOM 870 N N . ALA A 1 104 ? -42.751 -30.710 -5.604 1.00 42.22 104 ALA A N 1
ATOM 871 C CA . ALA A 1 104 ? -43.931 -31.552 -5.471 1.00 42.22 104 ALA A CA 1
ATOM 872 C C . ALA A 1 104 ? -43.513 -32.996 -5.143 1.00 42.22 104 ALA A C 1
ATOM 874 O O . ALA A 1 104 ? -42.545 -33.539 -5.675 1.00 42.22 104 ALA A O 1
ATOM 875 N N . LYS A 1 1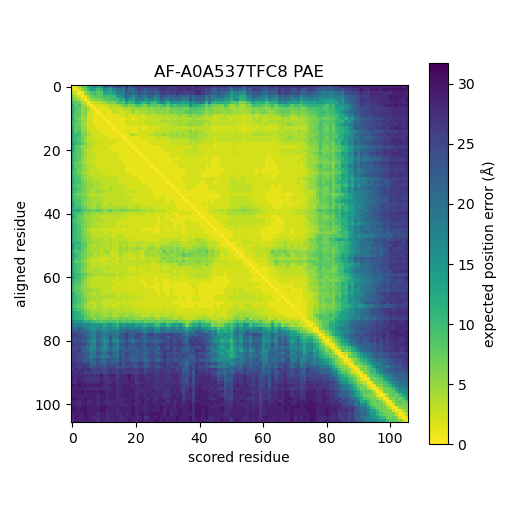05 ? -44.308 -33.629 -4.283 1.00 49.75 105 LYS A N 1
ATOM 876 C CA . LYS A 1 105 ? -44.349 -35.071 -4.059 1.00 49.75 105 LYS A CA 1
ATOM 877 C C . LYS A 1 105 ? -45.303 -35.653 -5.111 1.00 49.75 105 LYS A C 1
ATOM 879 O O . LYS A 1 105 ? -46.503 -35.395 -5.019 1.00 49.75 105 LYS A O 1
ATOM 884 N N . ARG A 1 106 ? -44.807 -36.430 -6.075 1.00 47.22 106 ARG A N 1
ATOM 885 C CA . ARG A 1 106 ? -45.599 -37.457 -6.769 1.00 47.22 106 ARG A CA 1
ATOM 886 C C . ARG A 1 106 ? -44.712 -38.570 -7.297 1.00 47.22 106 ARG A C 1
ATOM 888 O O . ARG A 1 106 ? -43.645 -38.240 -7.851 1.00 47.22 106 ARG A O 1
#

Solvent-accessible surface area (backbone atoms only — not comparable to full-atom values): 6774 Å² total; per-residue (Å²): 134,84,84,82,73,51,73,64,58,52,48,58,50,43,72,71,30,71,68,43,50,53,54,49,47,53,45,30,57,74,44,69,35,32,8,72,84,76,71,76,46,61,28,79,44,73,45,75,42,50,45,91,41,68,100,64,65,52,78,87,32,47,44,27,21,21,66,71,63,48,51,52,51,45,68,79,45,73,84,61,81,68,68,54,80,72,81,72,83,68,80,83,79,75,87,75,86,82,87,79,84,84,89,82,92,129

Nearest PDB structures (foldseek):
  8zm3-assembly1_B  TM=8.814E-01  e=5.448E-03  Candidatus Cloacimonetes bacterium ADurb.Bin088
  8zp7-assembly1_B  TM=7.254E-01  e=1.918E-03  Candidatus Cloacimonetes bacterium ADurb.Bin088
  8yha-assembly1_A  TM=7.583E-01  e=3.347E-03  Candidatus Cloacimonetes bacterium ADurb.Bin088
  9jxs-assembly1_B  TM=6.978E-01  e=1.444E-02  Candidatus Cloacimonetes bacterium ADurb.Bin088